Protein AF-A0A0G4JR31-F1 (afdb_monomer)

Structure (mmCIF, N/CA/C/O backbone):
data_AF-A0A0G4JR31-F1
#
_entry.id   AF-A0A0G4JR31-F1
#
loop_
_atom_site.group_PDB
_atom_site.id
_atom_site.type_symbol
_atom_site.label_atom_id
_atom_site.label_alt_id
_atom_site.label_comp_id
_atom_site.label_asym_id
_atom_site.label_entity_id
_atom_site.label_seq_id
_atom_site.pdbx_PDB_ins_code
_atom_site.Cartn_x
_atom_site.Cartn_y
_atom_site.Cartn_z
_atom_site.occupancy
_atom_site.B_iso_or_equiv
_atom_site.auth_seq_id
_atom_site.auth_comp_id
_atom_site.auth_asym_id
_atom_site.auth_atom_id
_atom_site.pdbx_PDB_model_num
ATOM 1 N N . MET A 1 1 ? 7.960 7.409 -15.874 1.00 79.75 1 MET A N 1
ATOM 2 C CA . MET A 1 1 ? 9.020 8.402 -16.143 1.00 79.75 1 MET A CA 1
ATOM 3 C C . MET A 1 1 ? 10.366 7.726 -15.979 1.00 79.75 1 MET A C 1
ATOM 5 O O . MET A 1 1 ? 10.549 6.998 -15.007 1.00 79.75 1 MET A O 1
ATOM 9 N N . GLU A 1 2 ? 11.267 7.903 -16.941 1.00 81.44 2 GLU A N 1
ATOM 10 C CA . GLU A 1 2 ? 12.611 7.325 -16.876 1.00 81.44 2 GLU A CA 1
ATOM 11 C C . GLU A 1 2 ? 13.530 8.227 -16.046 1.00 81.44 2 GLU A C 1
ATOM 13 O O . GLU A 1 2 ? 13.511 9.447 -16.206 1.00 81.44 2 GLU A O 1
ATOM 18 N N . GLY A 1 3 ? 14.310 7.630 -15.148 1.00 82.38 3 GLY A N 1
ATOM 19 C CA . GLY A 1 3 ? 15.329 8.327 -14.365 1.00 82.38 3 GLY A CA 1
ATOM 20 C C . GLY A 1 3 ? 16.711 7.707 -14.564 1.00 82.38 3 GLY A C 1
ATOM 21 O O . GLY A 1 3 ? 16.858 6.655 -15.182 1.00 82.38 3 GLY A O 1
ATOM 22 N N . ALA A 1 4 ? 17.746 8.353 -14.016 1.00 81.12 4 ALA A N 1
ATOM 23 C CA . ALA A 1 4 ? 19.135 7.907 -14.188 1.00 81.12 4 ALA A CA 1
ATOM 24 C C . ALA A 1 4 ? 19.397 6.503 -13.607 1.00 81.12 4 ALA A C 1
ATOM 26 O O . ALA A 1 4 ? 20.177 5.733 -14.161 1.00 81.12 4 ALA A O 1
ATOM 27 N N . VAL A 1 5 ? 18.729 6.172 -12.497 1.00 85.31 5 VAL A N 1
ATOM 28 C CA . VAL A 1 5 ? 18.881 4.890 -11.783 1.00 85.31 5 VAL A CA 1
ATOM 29 C C . VAL A 1 5 ? 17.541 4.173 -11.638 1.00 85.31 5 VAL A C 1
ATOM 31 O O . VAL A 1 5 ? 17.448 2.960 -11.846 1.00 85.31 5 VAL A O 1
ATOM 34 N N . ASN A 1 6 ? 16.490 4.928 -11.315 1.00 92.06 6 ASN A N 1
ATOM 35 C CA . ASN A 1 6 ? 15.160 4.398 -11.068 1.00 92.06 6 ASN A CA 1
ATOM 36 C C . ASN A 1 6 ? 14.152 4.942 -12.073 1.00 92.06 6 ASN A C 1
ATOM 38 O O . ASN A 1 6 ? 14.191 6.120 -12.423 1.00 92.06 6 ASN A O 1
ATOM 42 N N . ASN A 1 7 ? 13.210 4.089 -12.451 1.00 94.56 7 ASN A N 1
ATOM 43 C CA . ASN A 1 7 ? 12.041 4.443 -13.227 1.00 94.56 7 ASN A CA 1
ATOM 44 C C . ASN A 1 7 ? 10.832 4.527 -12.305 1.00 94.56 7 ASN A C 1
ATOM 46 O O . ASN A 1 7 ? 10.596 3.639 -11.484 1.00 94.56 7 ASN A O 1
ATOM 50 N N . GLU A 1 8 ? 10.041 5.574 -12.494 1.00 96.44 8 GLU A N 1
ATOM 51 C CA . GLU A 1 8 ? 8.694 5.641 -11.949 1.00 96.44 8 GLU A CA 1
ATOM 52 C C . GLU A 1 8 ? 7.720 5.003 -12.942 1.00 96.44 8 GLU A C 1
ATOM 54 O O . GLU A 1 8 ? 7.683 5.375 -14.121 1.00 96.44 8 GLU A O 1
ATOM 59 N N . VAL A 1 9 ? 6.927 4.049 -12.469 1.00 96.88 9 VAL A N 1
ATOM 60 C CA . VAL A 1 9 ? 5.905 3.344 -13.243 1.00 96.88 9 VAL A CA 1
ATOM 61 C C . VAL A 1 9 ? 4.559 3.597 -12.582 1.00 96.88 9 VAL A C 1
ATOM 63 O O . VAL A 1 9 ? 4.410 3.402 -11.378 1.00 96.88 9 VAL A O 1
ATOM 66 N N . VAL A 1 10 ? 3.578 4.017 -13.376 1.00 97.69 10 VAL A N 1
ATOM 67 C CA . VAL A 1 10 ? 2.199 4.212 -12.925 1.00 97.69 10 VAL A CA 1
ATOM 68 C C . VAL A 1 10 ? 1.339 3.119 -13.540 1.00 97.69 10 VAL A C 1
ATOM 70 O O . VAL A 1 10 ? 1.325 2.940 -14.758 1.00 97.69 10 VAL A O 1
ATOM 73 N N . LEU A 1 11 ? 0.634 2.387 -12.690 1.00 97.31 11 LEU A N 1
ATOM 74 C CA . LEU A 1 11 ? -0.336 1.375 -13.071 1.00 97.31 11 LEU A CA 1
ATOM 75 C C . LEU A 1 11 ? -1.737 1.945 -12.916 1.00 97.31 11 LEU A C 1
ATOM 77 O O . LEU A 1 11 ? -2.059 2.515 -11.876 1.00 97.31 11 LEU A O 1
ATOM 81 N N . LYS A 1 12 ? -2.583 1.724 -13.918 1.00 96.81 12 LYS A N 1
ATOM 82 C CA . LYS A 1 12 ? -4.029 1.810 -13.743 1.00 96.81 12 LYS A CA 1
ATOM 83 C C . LYS A 1 12 ? -4.521 0.429 -13.329 1.00 96.81 12 LYS A C 1
ATOM 85 O O . LYS A 1 12 ? -4.367 -0.520 -14.094 1.00 96.81 12 LYS A O 1
ATOM 90 N N . LEU A 1 13 ? -5.042 0.319 -12.114 1.00 95.31 13 LEU A N 1
ATOM 91 C CA . LEU A 1 13 ? -5.614 -0.918 -11.592 1.00 95.31 13 LEU A CA 1
ATOM 92 C C . LEU A 1 13 ? -7.016 -1.138 -12.175 1.00 95.31 13 LEU A C 1
ATOM 94 O O . LEU A 1 13 ? -7.664 -0.190 -12.619 1.00 95.31 13 LEU A O 1
ATOM 98 N N . ASP A 1 14 ? -7.507 -2.376 -12.125 1.00 92.44 14 ASP A N 1
ATOM 99 C CA . ASP A 1 14 ? -8.836 -2.732 -12.646 1.00 92.44 14 ASP A CA 1
ATOM 100 C C . ASP A 1 14 ? -9.974 -1.992 -11.923 1.00 92.44 14 ASP A C 1
ATOM 102 O O . ASP A 1 14 ? -11.015 -1.721 -12.517 1.00 92.44 14 ASP A O 1
ATOM 106 N N . SER A 1 15 ? -9.762 -1.603 -10.659 1.00 91.69 15 SER A N 1
ATOM 107 C CA . SER A 1 15 ? -10.682 -0.741 -9.902 1.00 91.69 15 SER A CA 1
ATOM 108 C C . SER A 1 15 ? -10.773 0.685 -10.457 1.00 91.69 15 SER A C 1
ATOM 110 O O . SER A 1 15 ? -11.702 1.412 -10.134 1.00 91.69 15 SER A O 1
ATOM 112 N N . GLY A 1 16 ? -9.807 1.109 -11.275 1.00 92.31 16 GLY A N 1
ATOM 113 C CA . GLY A 1 16 ? -9.626 2.491 -11.712 1.00 92.31 16 GLY A CA 1
ATOM 114 C C . GLY A 1 16 ? -8.644 3.291 -10.852 1.00 92.31 16 GLY A C 1
ATOM 115 O O . GLY A 1 16 ? -8.228 4.366 -11.280 1.00 92.31 16 GLY A O 1
ATOM 116 N N . ASP A 1 17 ? -8.223 2.762 -9.696 1.00 93.81 17 ASP A N 1
ATOM 117 C CA . ASP A 1 17 ? -7.173 3.371 -8.874 1.00 93.81 17 ASP A CA 1
ATOM 118 C C . ASP A 1 17 ? -5.848 3.453 -9.648 1.00 93.81 17 ASP A C 1
ATOM 120 O O . ASP A 1 17 ? -5.490 2.549 -10.409 1.00 93.81 17 ASP A O 1
ATOM 124 N N . LEU A 1 18 ? -5.094 4.528 -9.422 1.00 96.06 18 LEU A N 1
ATOM 125 C CA . LEU A 1 18 ? -3.724 4.647 -9.907 1.00 96.06 18 LEU A CA 1
ATOM 126 C C . LEU A 1 18 ? -2.752 4.215 -8.809 1.00 96.06 18 LEU A C 1
ATOM 128 O O . LEU A 1 18 ? -2.880 4.632 -7.659 1.00 96.06 18 LEU A O 1
ATOM 132 N N . LEU A 1 19 ? -1.765 3.401 -9.176 1.00 97.56 19 LEU A N 1
ATOM 133 C CA . LEU A 1 19 ? -0.700 2.959 -8.284 1.00 97.56 19 LEU A CA 1
ATOM 134 C C . LEU A 1 19 ? 0.664 3.295 -8.887 1.00 97.56 19 LEU A C 1
ATOM 136 O O . LEU A 1 19 ? 1.051 2.770 -9.930 1.00 97.56 19 LEU A O 1
ATOM 140 N N . THR A 1 20 ? 1.410 4.143 -8.196 1.00 98.38 20 THR A N 1
ATOM 141 C CA . THR A 1 20 ? 2.766 4.556 -8.544 1.00 98.38 20 THR A CA 1
ATOM 142 C C . THR A 1 20 ? 3.792 3.691 -7.821 1.00 98.38 20 THR A C 1
ATOM 144 O O . THR A 1 20 ? 3.769 3.539 -6.595 1.00 98.38 20 THR A O 1
ATOM 147 N N . THR A 1 21 ? 4.758 3.173 -8.570 1.00 98.19 21 THR A N 1
ATOM 148 C CA . THR A 1 21 ? 5.918 2.452 -8.044 1.00 98.19 21 THR A CA 1
ATOM 149 C C . THR A 1 21 ? 7.215 2.999 -8.613 1.00 98.19 21 THR A C 1
ATOM 151 O O . THR A 1 21 ? 7.250 3.542 -9.715 1.00 98.19 21 THR A O 1
ATOM 154 N N . VAL A 1 22 ? 8.292 2.853 -7.848 1.00 97.19 22 VAL A N 1
ATOM 155 C CA . VAL A 1 22 ? 9.646 3.166 -8.287 1.00 97.19 22 VAL A CA 1
ATOM 156 C C . VAL A 1 22 ? 10.461 1.882 -8.256 1.00 97.19 22 VAL A C 1
ATOM 158 O O . VAL A 1 22 ? 10.628 1.276 -7.199 1.00 97.19 22 VAL A O 1
ATOM 161 N N . ILE A 1 23 ? 10.983 1.490 -9.415 1.00 96.75 23 ILE A N 1
ATOM 162 C CA . ILE A 1 23 ? 11.844 0.315 -9.591 1.00 96.75 23 ILE A CA 1
ATOM 163 C C . ILE A 1 23 ? 13.121 0.708 -10.331 1.00 96.75 23 ILE A C 1
ATOM 165 O O . ILE A 1 23 ? 13.189 1.771 -10.944 1.00 96.75 23 ILE A O 1
ATOM 169 N N . THR A 1 24 ? 14.142 -0.144 -10.317 1.00 96.94 24 THR A N 1
ATOM 170 C CA . THR A 1 24 ? 15.375 0.142 -11.062 1.00 96.94 24 THR A CA 1
ATOM 171 C C . THR A 1 24 ? 15.118 0.144 -12.570 1.00 96.94 24 THR A C 1
ATOM 173 O O . THR A 1 24 ? 14.250 -0.580 -13.076 1.00 96.94 24 THR A O 1
ATOM 176 N N . LYS A 1 25 ? 15.916 0.913 -13.317 1.00 95.81 25 LYS A N 1
ATOM 177 C CA . LYS A 1 25 ? 15.897 0.882 -14.787 1.00 95.81 25 LYS A CA 1
ATOM 178 C C . LYS A 1 25 ? 16.125 -0.538 -15.320 1.00 95.81 25 LYS A C 1
ATOM 180 O O . LYS A 1 25 ? 15.411 -0.976 -16.216 1.00 95.81 25 LYS A O 1
ATOM 185 N N . ALA A 1 26 ? 17.050 -1.283 -14.710 1.00 95.88 26 ALA A N 1
ATOM 186 C CA . ALA A 1 26 ? 17.320 -2.676 -15.059 1.00 95.88 26 ALA A CA 1
ATOM 187 C C . ALA A 1 26 ? 16.079 -3.574 -14.900 1.00 95.88 26 ALA A C 1
ATOM 189 O O . ALA A 1 26 ? 15.771 -4.349 -15.808 1.00 95.88 26 ALA A O 1
ATOM 190 N N . SER A 1 27 ? 15.324 -3.439 -13.803 1.00 96.69 27 SER A N 1
ATOM 191 C CA . SER A 1 27 ? 14.070 -4.177 -13.602 1.00 96.69 27 SER A CA 1
ATOM 192 C C . SER A 1 27 ? 12.997 -3.766 -14.609 1.00 96.69 27 SER A C 1
ATOM 194 O O . SER A 1 27 ? 12.319 -4.631 -15.153 1.00 96.69 27 SER A O 1
ATOM 196 N N . SER A 1 28 ? 12.872 -2.470 -14.911 1.00 95.62 28 SER A N 1
ATOM 1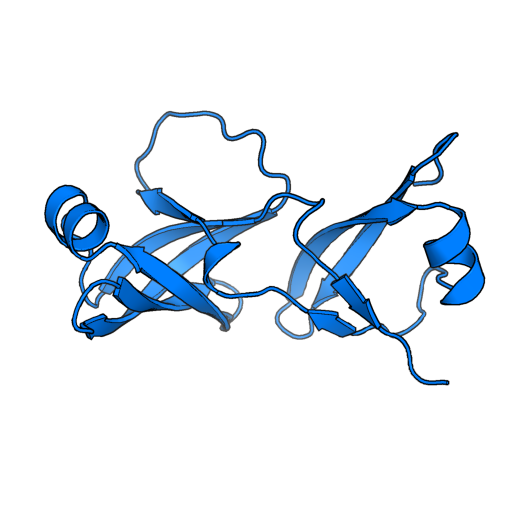97 C CA . SER A 1 28 ? 11.935 -1.966 -15.924 1.00 95.62 28 SER A CA 1
ATOM 198 C C . SER A 1 28 ? 12.206 -2.578 -17.300 1.00 95.62 28 SER A C 1
ATOM 200 O O . SER A 1 28 ? 11.274 -3.061 -17.946 1.00 95.62 28 SER A O 1
ATOM 202 N N . SER A 1 29 ? 13.473 -2.606 -17.722 1.00 94.75 29 SER A N 1
ATOM 203 C CA . SER A 1 29 ? 13.897 -3.225 -18.982 1.00 94.75 29 SER A CA 1
ATOM 204 C C . SER A 1 29 ? 13.708 -4.742 -18.970 1.00 94.75 29 SER A C 1
ATOM 206 O O . SER A 1 29 ? 13.167 -5.290 -19.923 1.00 94.7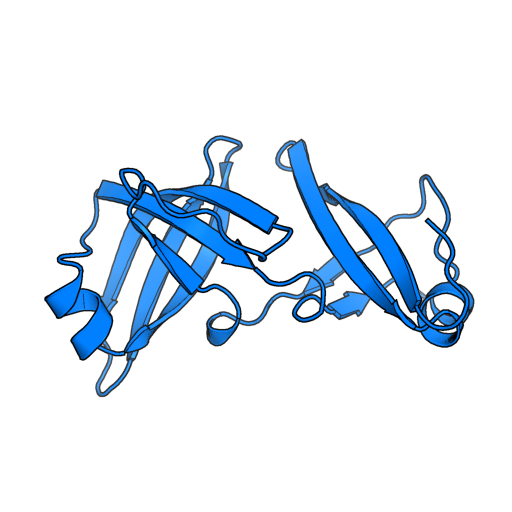5 29 SER A O 1
ATOM 208 N N . SER A 1 30 ? 14.081 -5.419 -17.880 1.00 96.00 30 SER A N 1
ATOM 209 C CA . SER A 1 30 ? 13.966 -6.883 -17.754 1.00 96.00 30 SER A CA 1
ATOM 210 C C . SER A 1 30 ? 12.512 -7.356 -17.762 1.00 96.00 30 SER A C 1
ATOM 212 O O . SER A 1 30 ? 12.188 -8.379 -18.354 1.00 96.00 30 SER A O 1
ATOM 214 N N . LEU A 1 31 ? 11.614 -6.587 -17.141 1.00 96.81 31 LEU A N 1
ATOM 215 C CA . LEU A 1 31 ? 10.172 -6.828 -17.175 1.00 96.81 31 LEU A CA 1
ATOM 216 C C . LEU A 1 31 ? 9.535 -6.354 -18.490 1.00 96.81 31 LEU A C 1
ATOM 218 O O . LEU A 1 31 ? 8.342 -6.586 -18.705 1.00 96.81 31 LEU A O 1
ATOM 222 N N . GLY A 1 32 ? 10.302 -5.691 -19.363 1.00 95.50 32 GLY A N 1
ATOM 223 C CA . GLY A 1 32 ? 9.874 -5.113 -20.634 1.00 95.50 32 GLY A CA 1
ATOM 224 C C . GLY A 1 32 ? 8.713 -4.138 -20.482 1.00 95.50 32 GLY A C 1
ATOM 225 O O . GLY A 1 32 ? 7.783 -4.203 -21.280 1.00 95.50 32 GLY A O 1
ATOM 226 N N . LEU A 1 33 ? 8.695 -3.338 -19.413 1.00 95.88 33 LEU A N 1
ATOM 227 C CA . LEU A 1 33 ? 7.597 -2.417 -19.121 1.00 95.88 33 LEU A CA 1
ATOM 228 C C . LEU A 1 33 ? 7.550 -1.284 -20.146 1.00 95.88 33 LEU A C 1
ATOM 230 O O . LEU A 1 33 ? 8.551 -0.622 -20.406 1.00 95.88 33 LEU A O 1
ATOM 234 N N . ALA A 1 34 ? 6.357 -1.042 -20.676 1.00 94.56 34 ALA A N 1
ATOM 235 C CA . ALA A 1 34 ? 6.041 0.050 -21.585 1.00 94.56 34 ALA A CA 1
ATOM 236 C C . ALA A 1 34 ? 4.568 0.449 -21.382 1.00 94.56 34 ALA A C 1
ATOM 238 O O . ALA A 1 34 ? 3.790 -0.370 -20.875 1.00 94.56 34 ALA A O 1
ATOM 239 N N . PRO A 1 35 ? 4.154 1.673 -21.760 1.00 94.94 35 PRO A N 1
ATOM 240 C CA . PRO A 1 35 ? 2.745 2.054 -21.744 1.00 94.94 35 PRO A CA 1
ATOM 241 C C . PRO A 1 35 ? 1.867 1.014 -22.455 1.00 94.94 35 PRO A C 1
ATOM 243 O O . PRO A 1 35 ? 2.207 0.537 -23.535 1.00 94.94 35 PRO A O 1
ATOM 246 N N . GLY A 1 36 ? 0.754 0.637 -21.825 1.00 94.62 36 GLY A N 1
ATOM 247 C CA . GLY A 1 36 ? -0.169 -0.383 -22.336 1.00 94.62 36 GLY A CA 1
ATOM 248 C C . GLY A 1 36 ? 0.200 -1.832 -21.997 1.00 94.62 36 GLY A C 1
ATOM 249 O O . GLY A 1 36 ? -0.649 -2.710 -22.136 1.00 94.62 36 GLY A O 1
ATOM 250 N N . LYS A 1 37 ? 1.412 -2.114 -21.499 1.00 95.50 37 LYS A N 1
ATOM 251 C CA . LYS A 1 37 ? 1.765 -3.467 -21.051 1.00 95.50 37 LYS A CA 1
ATOM 252 C C . LYS A 1 37 ? 1.068 -3.814 -19.737 1.00 95.50 37 LYS A C 1
ATOM 254 O O . LYS A 1 37 ? 1.149 -3.069 -18.763 1.00 95.50 37 LYS A O 1
ATOM 259 N N . THR A 1 38 ? 0.459 -4.994 -19.683 1.00 96.62 38 THR A N 1
ATOM 260 C CA . THR A 1 38 ? -0.107 -5.541 -18.448 1.00 96.62 38 THR A CA 1
ATOM 261 C C . THR A 1 38 ? 0.995 -5.969 -17.479 1.00 96.62 38 THR A C 1
ATOM 263 O O . THR A 1 38 ? 1.911 -6.713 -17.841 1.00 96.62 38 THR A O 1
ATOM 266 N N . ALA A 1 39 ? 0.866 -5.547 -16.225 1.00 97.38 39 ALA A N 1
ATOM 267 C CA . ALA A 1 39 ? 1.713 -5.957 -15.116 1.00 97.38 39 ALA A CA 1
ATOM 268 C C . ALA A 1 39 ? 0.856 -6.199 -13.868 1.00 97.38 39 ALA A C 1
ATOM 270 O O . ALA A 1 39 ? -0.274 -5.726 -13.770 1.00 97.38 39 ALA A O 1
ATOM 271 N N . ILE A 1 40 ? 1.408 -6.937 -12.915 1.00 97.12 40 ILE A N 1
ATOM 272 C CA . ILE A 1 40 ? 0.808 -7.224 -11.616 1.00 97.12 40 ILE A CA 1
ATOM 273 C C . ILE A 1 40 ? 1.602 -6.454 -10.565 1.00 97.12 40 ILE A C 1
ATOM 275 O O . ILE A 1 40 ? 2.829 -6.569 -10.516 1.00 97.12 40 ILE A O 1
ATOM 279 N N . ALA A 1 41 ? 0.904 -5.695 -9.720 1.00 97.38 41 ALA A N 1
ATOM 280 C CA . ALA A 1 41 ? 1.479 -5.088 -8.527 1.00 97.38 41 ALA A CA 1
ATOM 281 C C . ALA A 1 41 ? 1.271 -5.990 -7.313 1.00 97.38 41 ALA A C 1
ATOM 283 O O . ALA A 1 41 ? 0.161 -6.435 -7.027 1.00 97.38 41 ALA A O 1
ATOM 284 N N . LEU A 1 42 ? 2.347 -6.218 -6.573 1.00 97.81 42 LEU A N 1
ATOM 285 C CA . LEU A 1 42 ? 2.351 -6.960 -5.325 1.00 97.81 42 LEU A CA 1
ATOM 286 C C . LEU A 1 42 ? 2.704 -5.994 -4.195 1.00 97.81 42 LEU A C 1
ATOM 288 O O . LEU A 1 42 ? 3.784 -5.397 -4.186 1.00 97.81 42 LEU A O 1
ATOM 292 N N . VAL A 1 43 ? 1.797 -5.860 -3.230 1.00 98.06 43 VAL A N 1
ATOM 293 C CA . VAL A 1 43 ? 1.991 -5.046 -2.026 1.00 98.06 43 VAL A CA 1
ATOM 294 C C . VAL A 1 43 ? 1.767 -5.931 -0.812 1.00 98.06 43 VAL A C 1
ATOM 296 O O .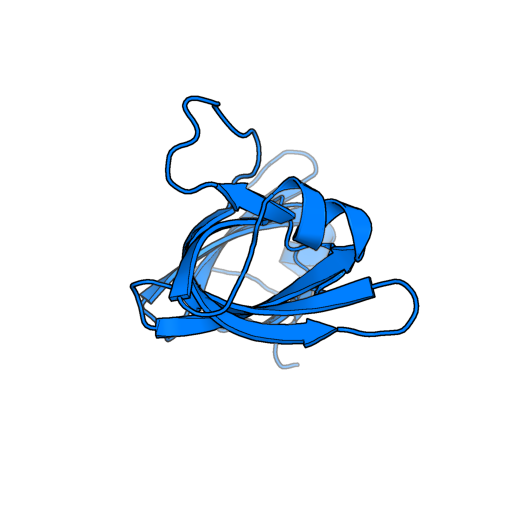 VAL A 1 43 ? 0.705 -6.529 -0.645 1.00 98.06 43 VAL A O 1
ATOM 299 N N . LYS A 1 44 ? 2.784 -6.046 0.043 1.00 97.94 44 LYS A N 1
ATOM 300 C CA . LYS A 1 44 ? 2.664 -6.799 1.292 1.00 97.94 44 LYS A CA 1
ATOM 301 C C . LYS A 1 44 ? 1.867 -5.980 2.316 1.00 97.94 44 LYS A C 1
ATOM 303 O O . LYS A 1 44 ? 2.076 -4.782 2.435 1.00 97.94 44 LYS A O 1
ATOM 308 N N . ALA A 1 45 ? 1.025 -6.635 3.116 1.00 98.38 45 ALA A N 1
ATOM 309 C CA . ALA A 1 45 ? 0.205 -5.981 4.143 1.00 98.38 45 ALA A CA 1
ATOM 310 C C . ALA A 1 45 ? 0.941 -4.992 5.085 1.00 98.38 45 ALA A C 1
ATOM 312 O O . ALA A 1 45 ? 0.464 -3.872 5.223 1.00 98.38 45 ALA A O 1
ATOM 313 N N . PRO A 1 46 ? 2.107 -5.308 5.689 1.00 97.69 46 PRO A N 1
ATOM 314 C CA . PRO A 1 46 ? 2.869 -4.350 6.506 1.00 97.69 46 PRO A CA 1
ATOM 315 C C . PRO A 1 46 ? 3.471 -3.163 5.729 1.00 97.69 46 PRO A C 1
ATOM 317 O O . PRO A 1 46 ? 4.058 -2.276 6.335 1.00 97.69 46 PRO A O 1
ATOM 320 N N . TRP A 1 47 ? 3.379 -3.132 4.396 1.00 98.38 47 TRP A N 1
ATOM 321 C CA . TRP A 1 47 ? 3.750 -1.959 3.593 1.00 98.38 47 TRP A CA 1
ATOM 322 C C . TRP A 1 47 ? 2.588 -0.996 3.354 1.00 98.38 47 TRP A C 1
ATOM 324 O O . TRP A 1 47 ? 2.802 0.088 2.812 1.00 98.38 47 TRP A O 1
ATOM 334 N N . VAL A 1 48 ? 1.378 -1.392 3.747 1.00 98.38 48 VAL A N 1
ATOM 335 C CA . VAL A 1 48 ? 0.199 -0.536 3.746 1.00 98.38 48 VAL A CA 1
ATOM 336 C C . VAL A 1 48 ? 0.109 0.104 5.125 1.00 98.38 48 VAL A C 1
ATOM 338 O O . VAL A 1 48 ? -0.269 -0.553 6.092 1.00 98.38 48 VAL A O 1
ATOM 341 N N . ILE A 1 49 ? 0.471 1.376 5.219 1.00 97.88 49 ILE A N 1
ATOM 342 C CA . ILE A 1 49 ? 0.345 2.170 6.443 1.00 97.88 49 ILE A CA 1
ATOM 343 C C . ILE A 1 49 ? -1.057 2.783 6.462 1.00 97.88 49 ILE A C 1
ATOM 345 O O . ILE A 1 49 ? -1.595 3.125 5.410 1.00 97.88 49 ILE A O 1
ATOM 349 N N . ILE A 1 50 ? -1.662 2.910 7.639 1.00 97.94 50 ILE A N 1
ATOM 350 C CA . ILE A 1 50 ? -2.965 3.556 7.800 1.00 97.94 50 ILE A CA 1
ATOM 351 C C . ILE A 1 50 ? -2.747 4.956 8.361 1.00 97.94 50 ILE A C 1
ATOM 353 O O . ILE A 1 50 ? -2.047 5.120 9.356 1.00 97.94 50 ILE A O 1
ATOM 357 N N . ALA A 1 51 ? -3.360 5.949 7.729 1.00 97.31 51 ALA A N 1
ATOM 358 C CA . ALA A 1 51 ? -3.557 7.277 8.291 1.00 97.31 51 ALA A CA 1
ATOM 359 C C . ALA A 1 51 ? -5.055 7.536 8.486 1.00 97.31 51 ALA A C 1
ATOM 361 O O . ALA A 1 51 ? -5.887 6.983 7.759 1.00 97.31 51 ALA A O 1
ATOM 362 N N . SER A 1 52 ? -5.392 8.379 9.461 1.00 93.19 52 SER A N 1
ATOM 363 C CA . SER A 1 52 ? -6.767 8.844 9.636 1.00 93.19 52 SER A CA 1
ATOM 364 C C . SER A 1 52 ? -7.191 9.714 8.451 1.00 93.19 52 SER A C 1
ATOM 366 O O . SER A 1 52 ? -6.375 10.463 7.908 1.00 93.19 52 SER A O 1
ATOM 368 N N . ALA A 1 53 ? -8.453 9.608 8.033 1.00 91.94 53 ALA A N 1
ATOM 369 C CA . ALA A 1 53 ? -8.972 10.368 6.895 1.00 91.94 53 ALA A CA 1
ATOM 370 C C . ALA A 1 53 ? -9.080 11.881 7.153 1.00 91.94 53 ALA A C 1
ATOM 372 O O . ALA A 1 53 ? -9.100 12.654 6.200 1.00 91.94 53 ALA A O 1
ATOM 373 N N . ASP A 1 54 ? -9.124 12.296 8.418 1.00 90.75 54 ASP A N 1
ATOM 374 C CA . ASP A 1 54 ? -9.188 13.691 8.868 1.00 90.75 54 ASP A CA 1
ATOM 375 C C . ASP A 1 54 ? -7.811 14.297 9.196 1.00 90.75 54 ASP A C 1
ATOM 377 O O . ASP A 1 54 ? -7.733 15.412 9.708 1.00 90.75 54 ASP A O 1
ATOM 381 N N . SER A 1 55 ? -6.717 13.586 8.898 1.00 89.75 55 SER A N 1
ATOM 382 C CA . SER A 1 55 ? -5.364 14.091 9.134 1.00 89.75 55 SER A CA 1
ATOM 383 C C . SER A 1 55 ? -5.070 15.334 8.286 1.00 89.75 55 SER A C 1
ATOM 385 O O . SER A 1 55 ? -5.294 15.341 7.077 1.00 89.75 55 SER A O 1
ATOM 387 N N . ASP A 1 56 ? -4.490 16.362 8.910 1.00 92.75 56 ASP A N 1
ATOM 388 C CA . ASP A 1 56 ? -4.018 17.590 8.253 1.00 92.75 56 ASP A CA 1
ATOM 389 C C . ASP A 1 56 ? -2.563 17.491 7.746 1.00 92.75 56 ASP A C 1
ATOM 391 O O . ASP A 1 56 ? -1.978 18.473 7.281 1.00 92.75 56 ASP A O 1
ATOM 395 N N . LEU A 1 57 ? -1.962 16.300 7.831 1.00 95.44 57 LEU A N 1
ATOM 396 C CA . LEU A 1 57 ? -0.563 16.070 7.498 1.00 95.44 57 LEU A CA 1
ATOM 397 C C . LEU A 1 57 ? -0.361 15.807 6.005 1.00 95.44 57 LEU A C 1
ATOM 399 O O . LEU A 1 57 ? -1.137 15.125 5.339 1.00 95.44 57 LEU A O 1
ATOM 403 N N . ASN A 1 58 ? 0.784 16.258 5.496 1.00 94.62 58 ASN A N 1
ATOM 404 C CA . ASN A 1 58 ? 1.247 15.913 4.156 1.00 94.62 58 ASN A CA 1
ATOM 405 C C . ASN A 1 58 ? 2.135 14.665 4.194 1.00 94.62 58 ASN A C 1
ATOM 407 O O . ASN A 1 58 ? 3.253 14.693 4.715 1.00 94.62 58 ASN A O 1
ATOM 411 N N . PHE A 1 59 ? 1.677 13.573 3.581 1.00 96.75 59 PHE A N 1
ATOM 412 C CA . PHE A 1 59 ? 2.451 12.335 3.500 1.00 96.75 59 PHE A CA 1
ATOM 413 C C . PHE A 1 59 ? 3.344 12.293 2.254 1.00 96.75 59 PHE A C 1
ATOM 415 O O . PHE A 1 59 ? 2.913 12.564 1.136 1.00 96.75 59 PHE A O 1
ATOM 422 N N . SER A 1 60 ? 4.594 11.854 2.424 1.00 96.75 60 SER A N 1
ATOM 423 C CA . SER A 1 60 ? 5.526 11.623 1.305 1.00 96.75 60 SER A CA 1
ATOM 424 C C . SER A 1 60 ? 5.233 10.341 0.511 1.00 96.75 60 SER A C 1
ATOM 426 O O . SER A 1 60 ? 5.832 10.101 -0.544 1.00 96.75 60 SER A O 1
ATOM 428 N N . ALA A 1 61 ? 4.325 9.495 1.007 1.00 97.81 61 ALA A N 1
ATOM 429 C CA . ALA A 1 61 ? 3.869 8.312 0.295 1.00 97.81 61 ALA A CA 1
ATOM 430 C C . ALA A 1 61 ? 3.171 8.726 -1.009 1.00 97.81 61 ALA A C 1
ATOM 432 O O . ALA A 1 61 ? 2.251 9.541 -1.010 1.00 97.81 61 ALA A O 1
ATOM 433 N N . ARG A 1 62 ? 3.626 8.155 -2.131 1.00 97.62 62 ARG A N 1
ATOM 434 C CA . ARG A 1 62 ? 3.082 8.463 -3.464 1.00 97.62 62 ARG A CA 1
ATOM 435 C C . ARG A 1 62 ? 1.691 7.886 -3.682 1.00 97.62 62 ARG A C 1
ATOM 437 O O . ARG A 1 62 ? 0.927 8.449 -4.452 1.00 97.62 62 ARG A O 1
ATOM 444 N N . ASN A 1 63 ? 1.385 6.775 -3.020 1.00 98.00 63 ASN A N 1
ATOM 445 C CA . ASN A 1 63 ? 0.077 6.149 -3.091 1.00 98.00 63 ASN A CA 1
ATOM 446 C C . ASN A 1 63 ? -0.672 6.486 -1.811 1.00 98.00 63 ASN A C 1
ATOM 448 O O . ASN A 1 63 ? -0.234 6.092 -0.728 1.00 98.00 63 ASN A O 1
ATOM 452 N N . GLN A 1 64 ? -1.771 7.216 -1.956 1.00 97.44 64 GLN A N 1
ATOM 453 C CA . GLN A 1 64 ? -2.665 7.594 -0.869 1.00 97.44 64 GLN A CA 1
ATOM 454 C C . GLN A 1 64 ? -4.076 7.218 -1.306 1.00 97.44 64 GLN A C 1
ATOM 456 O O . GLN A 1 64 ? -4.690 7.895 -2.126 1.00 97.44 64 GLN A O 1
ATOM 461 N N . LEU A 1 65 ? -4.542 6.064 -0.839 1.00 96.75 65 LEU A N 1
ATOM 462 C CA . LEU A 1 65 ? -5.791 5.463 -1.286 1.00 96.75 65 LEU A CA 1
ATOM 463 C C . LEU A 1 65 ? -6.839 5.643 -0.189 1.00 96.75 65 LEU A C 1
ATOM 465 O O . LEU A 1 65 ? -6.839 4.909 0.801 1.00 96.75 65 LEU A O 1
ATOM 469 N N . ALA A 1 66 ? -7.715 6.633 -0.357 1.00 96.62 66 ALA A N 1
ATOM 470 C CA . ALA A 1 66 ? -8.833 6.855 0.552 1.00 96.62 66 ALA A CA 1
ATOM 471 C C . ALA A 1 66 ? -9.802 5.664 0.515 1.00 96.62 66 ALA A C 1
ATOM 473 O O . ALA A 1 66 ? -10.113 5.114 -0.551 1.00 96.62 66 ALA A O 1
ATOM 474 N N . GLY A 1 67 ? -10.283 5.257 1.685 1.00 96.81 67 GLY A N 1
ATOM 475 C CA . GLY A 1 67 ? -11.158 4.106 1.804 1.00 96.81 67 GLY A CA 1
ATOM 476 C C . GLY A 1 67 ? -11.822 3.970 3.163 1.00 96.81 67 GLY A C 1
ATOM 477 O O . GLY A 1 67 ? -11.721 4.817 4.047 1.00 96.81 67 GLY A O 1
ATOM 478 N N . LYS A 1 68 ? -12.532 2.853 3.307 1.00 98.19 68 LYS A N 1
ATOM 479 C CA . LYS A 1 68 ? -13.260 2.488 4.521 1.00 98.19 68 LYS A CA 1
ATOM 480 C C . LYS A 1 68 ? -12.831 1.112 4.993 1.00 98.19 68 LYS A C 1
ATOM 482 O O . LYS A 1 68 ? -12.755 0.176 4.186 1.00 98.19 68 LYS A O 1
ATOM 487 N N . VAL A 1 69 ? -12.602 0.976 6.293 1.00 98.50 69 VAL A N 1
ATOM 488 C CA . VAL A 1 69 ? -12.348 -0.318 6.925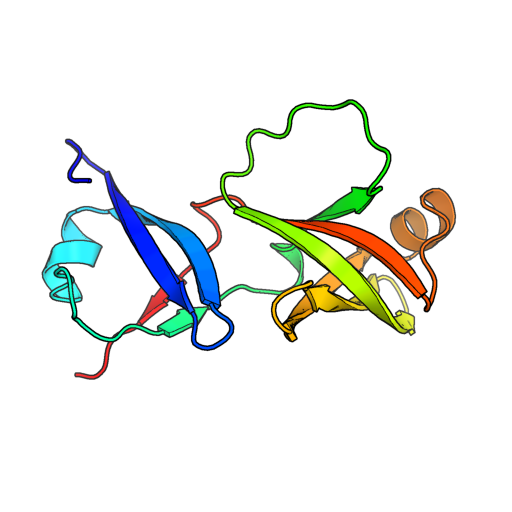 1.00 98.50 69 VAL A CA 1
ATOM 489 C C . VAL A 1 69 ? -13.610 -1.169 6.830 1.00 98.50 69 VAL A C 1
ATOM 491 O O . VAL A 1 69 ? -14.712 -0.732 7.162 1.00 98.50 69 VAL A O 1
ATOM 494 N N . LYS A 1 70 ? -13.460 -2.385 6.312 1.00 98.50 70 LYS A N 1
ATOM 495 C CA . LYS A 1 70 ? -14.548 -3.354 6.142 1.00 98.50 70 LYS A CA 1
ATOM 496 C C . LYS A 1 70 ? -14.542 -4.448 7.186 1.00 98.50 70 LYS A C 1
ATOM 498 O O . LYS A 1 70 ? -15.599 -5.009 7.442 1.00 98.50 70 LYS A O 1
ATOM 503 N N . LYS A 1 71 ? -13.360 -4.788 7.690 1.00 98.50 71 LYS A N 1
ATOM 504 C CA . LYS A 1 71 ? -13.182 -5.820 8.699 1.00 98.50 71 LYS A CA 1
ATOM 505 C C . LYS A 1 71 ? -11.839 -5.641 9.389 1.00 98.50 71 LYS A C 1
ATOM 507 O O . LYS A 1 71 ? -10.820 -5.516 8.705 1.00 98.50 71 LYS A O 1
ATOM 512 N N . VAL A 1 72 ? -11.826 -5.745 10.706 1.00 98.56 72 VAL A N 1
ATOM 513 C CA . VAL A 1 72 ? -10.618 -5.922 11.511 1.00 98.56 72 VAL A CA 1
ATOM 514 C C . VAL A 1 72 ? -10.550 -7.360 12.024 1.00 98.56 72 VAL A C 1
ATOM 516 O O . VAL A 1 72 ? -11.528 -7.915 12.522 1.00 98.56 72 VAL A O 1
ATOM 519 N N . VAL A 1 73 ? -9.383 -7.989 11.897 1.00 98.38 73 VAL A N 1
ATOM 520 C CA . VAL A 1 73 ? -9.085 -9.306 12.473 1.00 98.38 73 VAL A CA 1
ATOM 521 C C . VAL A 1 73 ? -7.914 -9.149 13.433 1.00 98.38 73 VAL A C 1
ATOM 523 O O . VAL A 1 73 ? -6.766 -9.032 13.003 1.00 98.38 73 VAL A O 1
ATOM 526 N N . LYS A 1 74 ? -8.209 -9.135 14.736 1.00 98.00 74 LYS A N 1
ATOM 527 C CA . LYS A 1 74 ? -7.201 -8.991 15.794 1.00 98.00 74 LYS A CA 1
ATOM 528 C C . LYS A 1 74 ? -6.443 -10.307 15.978 1.00 98.00 74 LYS A C 1
ATOM 530 O O . LYS A 1 74 ? -7.052 -11.358 16.168 1.00 98.00 74 LYS A O 1
ATOM 535 N N . GLY A 1 75 ? -5.118 -10.253 15.875 1.00 97.06 75 GLY A N 1
ATOM 536 C CA . GLY A 1 75 ? -4.217 -11.364 16.182 1.00 97.06 75 GLY A CA 1
ATOM 537 C C . GLY A 1 75 ? -3.561 -11.195 17.553 1.00 97.06 75 GLY A C 1
ATOM 538 O O . GLY A 1 75 ? -3.928 -10.315 18.328 1.00 97.06 75 GLY A O 1
ATOM 539 N N . ALA A 1 76 ? -2.554 -12.022 17.848 1.00 97.19 76 ALA A N 1
ATOM 540 C CA . ALA A 1 76 ? -1.844 -11.971 19.131 1.00 97.19 76 ALA A CA 1
ATOM 541 C C . ALA A 1 76 ? -1.043 -10.667 19.321 1.00 97.19 76 ALA A C 1
ATOM 543 O O . ALA A 1 76 ? -1.063 -10.084 20.398 1.00 97.19 76 ALA A O 1
ATOM 544 N N . VAL A 1 77 ? -0.365 -10.206 18.263 1.00 96.88 77 VAL A N 1
ATOM 545 C CA . VAL A 1 77 ? 0.490 -9.000 18.281 1.00 96.88 77 VAL A CA 1
ATOM 546 C C . VAL A 1 77 ? 0.035 -7.973 17.245 1.00 96.88 77 VAL A C 1
ATOM 548 O O . VAL A 1 77 ? 0.009 -6.773 17.514 1.00 96.88 77 VAL A O 1
ATOM 551 N N . ASN A 1 78 ? -0.351 -8.447 16.059 1.00 97.94 78 ASN A N 1
ATOM 552 C CA . ASN A 1 78 ? -0.790 -7.617 14.946 1.00 97.94 78 ASN A CA 1
ATOM 553 C C . ASN A 1 78 ? -2.260 -7.852 14.616 1.00 97.94 78 ASN A C 1
ATOM 555 O O . ASN A 1 78 ? -2.760 -8.974 14.714 1.00 97.94 78 ASN A O 1
ATOM 559 N N . SER A 1 79 ? -2.908 -6.795 14.141 1.00 98.44 79 SER A N 1
ATOM 560 C CA . SER A 1 79 ? -4.247 -6.825 13.572 1.00 98.44 79 SER A CA 1
ATOM 561 C C . SER A 1 79 ? -4.184 -6.689 12.057 1.00 98.44 79 SER A C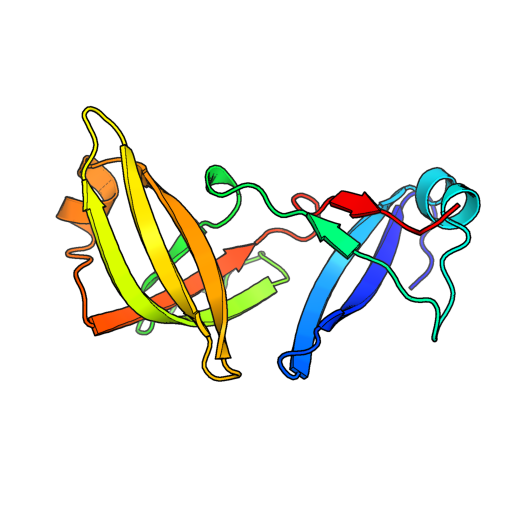 1
ATOM 563 O O . SER A 1 79 ? -3.437 -5.868 11.520 1.00 98.44 79 SER A O 1
ATOM 565 N N . MET A 1 80 ? -4.999 -7.485 11.369 1.00 98.44 80 MET A N 1
ATOM 566 C CA . MET A 1 80 ? -5.225 -7.352 9.935 1.00 98.44 80 MET A CA 1
ATOM 567 C C . MET A 1 80 ? -6.427 -6.443 9.708 1.00 98.44 80 MET A C 1
ATOM 569 O O . MET A 1 80 ? -7.528 -6.733 10.174 1.00 98.44 80 MET A O 1
ATOM 573 N N . VAL A 1 81 ? -6.219 -5.353 8.980 1.00 98.56 81 VAL A N 1
ATOM 574 C CA . VAL A 1 81 ? -7.253 -4.365 8.668 1.00 98.56 81 VAL A CA 1
ATOM 575 C C . VAL A 1 81 ? -7.563 -4.453 7.182 1.00 98.56 81 VAL A C 1
ATOM 577 O O . VAL A 1 81 ? -6.728 -4.129 6.336 1.00 98.56 81 VAL A O 1
ATOM 580 N N . HIS A 1 82 ? -8.764 -4.914 6.855 1.00 98.56 82 HIS A N 1
ATOM 581 C CA . HIS A 1 82 ? -9.251 -5.003 5.485 1.00 98.56 82 HIS A CA 1
ATOM 582 C C . HIS A 1 82 ? -9.906 -3.683 5.088 1.00 98.56 82 HIS A C 1
ATOM 584 O O . HIS A 1 82 ? -10.876 -3.248 5.710 1.00 98.56 82 HIS A O 1
ATOM 590 N N . ILE A 1 83 ? -9.397 -3.060 4.032 1.00 98.50 83 ILE A N 1
ATOM 591 C CA . ILE A 1 83 ? -9.799 -1.735 3.560 1.00 98.50 83 ILE A CA 1
ATOM 592 C C . ILE A 1 83 ? -10.380 -1.885 2.158 1.00 98.50 83 ILE A C 1
ATOM 594 O O . ILE A 1 83 ? -9.824 -2.598 1.320 1.00 98.50 83 ILE A O 1
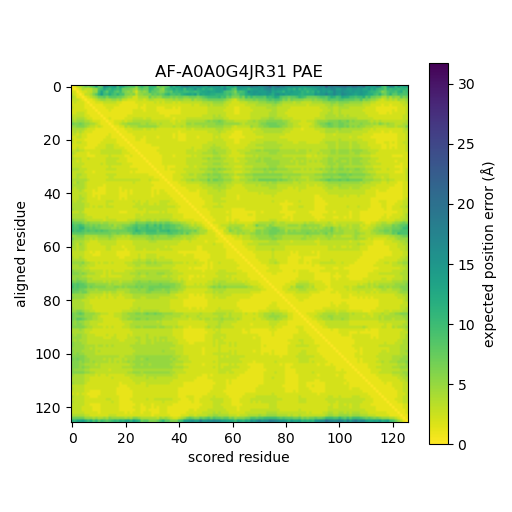ATOM 598 N N . LYS A 1 84 ? -11.490 -1.195 1.892 1.00 98.12 84 LYS A N 1
ATOM 599 C CA . LYS A 1 84 ? -12.019 -1.012 0.537 1.00 98.12 84 LYS A CA 1
ATOM 600 C C . LYS A 1 84 ? -11.868 0.453 0.142 1.00 98.12 84 LYS A C 1
ATOM 602 O O . LYS A 1 84 ? -12.411 1.314 0.836 1.00 98.12 84 LYS A O 1
ATOM 607 N N . THR A 1 85 ? -11.139 0.725 -0.938 1.00 96.38 85 THR A N 1
ATOM 608 C CA . THR A 1 85 ? -10.983 2.080 -1.487 1.00 96.38 85 THR A CA 1
ATOM 609 C C . THR A 1 85 ? -12.303 2.587 -2.061 1.00 96.38 85 THR A C 1
ATOM 611 O O . THR A 1 85 ? -13.216 1.799 -2.339 1.00 96.38 85 THR A O 1
ATOM 614 N N . SER A 1 86 ? -12.405 3.897 -2.284 1.00 92.06 86 SER A N 1
ATOM 615 C CA . SER A 1 86 ? -13.578 4.516 -2.920 1.00 92.06 86 SER A CA 1
ATOM 616 C C . SER A 1 86 ? -13.877 3.949 -4.314 1.00 92.06 86 SER A C 1
ATOM 618 O O . SER A 1 86 ? -15.041 3.785 -4.669 1.00 92.06 86 SER A O 1
ATOM 620 N N . ASN A 1 87 ? -12.840 3.564 -5.064 1.00 93.94 87 ASN A N 1
ATOM 621 C CA . ASN A 1 87 ? -12.960 2.929 -6.382 1.00 93.94 87 ASN A CA 1
ATOM 622 C C . ASN A 1 87 ? -13.182 1.404 -6.307 1.00 93.94 87 ASN A C 1
ATOM 624 O O . ASN A 1 87 ? -13.323 0.726 -7.320 1.00 93.94 87 ASN A O 1
ATOM 628 N N . GLY A 1 88 ? -13.241 0.840 -5.100 1.00 94.56 88 GLY A N 1
ATOM 629 C CA . GLY A 1 88 ? -13.620 -0.547 -4.864 1.00 94.56 88 GLY A CA 1
ATOM 630 C C . GLY A 1 88 ? -12.469 -1.545 -4.759 1.00 94.56 88 GLY A C 1
ATOM 631 O O . GLY A 1 88 ? -12.753 -2.717 -4.504 1.00 94.56 88 GLY A O 1
ATOM 632 N N . LEU A 1 89 ? -11.206 -1.113 -4.871 1.00 95.88 89 LEU A N 1
ATOM 633 C CA . LEU A 1 89 ? -10.047 -1.963 -4.591 1.00 95.88 89 LEU A CA 1
ATOM 634 C C . LEU A 1 89 ? -10.085 -2.432 -3.138 1.00 95.88 89 LEU A C 1
ATOM 636 O O . LEU A 1 89 ? -10.265 -1.639 -2.216 1.00 95.88 89 LEU A O 1
ATOM 640 N N . THR A 1 90 ? -9.861 -3.722 -2.926 1.00 96.44 90 THR A N 1
ATOM 641 C CA . THR A 1 90 ? -9.665 -4.277 -1.589 1.00 96.44 90 THR A CA 1
ATOM 642 C C . THR A 1 90 ? -8.184 -4.470 -1.320 1.00 96.44 90 THR A C 1
ATOM 644 O O . THR A 1 90 ? -7.502 -5.161 -2.077 1.00 96.44 90 THR A O 1
ATOM 647 N N . LEU A 1 91 ? -7.697 -3.915 -0.218 1.00 96.25 91 LEU A N 1
ATOM 648 C CA . LEU A 1 91 ? -6.337 -4.112 0.264 1.00 96.25 91 LEU A CA 1
ATOM 649 C C . LEU A 1 91 ? -6.347 -4.416 1.758 1.00 96.25 91 LEU A C 1
ATOM 651 O O . LEU A 1 91 ? -7.341 -4.208 2.450 1.00 96.25 91 LEU A O 1
ATOM 655 N N . THR A 1 92 ? -5.248 -4.971 2.251 1.00 98.38 92 THR A N 1
ATOM 656 C CA . THR A 1 92 ? -5.122 -5.348 3.659 1.00 98.38 92 THR A CA 1
ATOM 657 C C . THR A 1 92 ? -3.870 -4.720 4.233 1.00 98.38 92 THR A C 1
ATOM 659 O O . THR A 1 92 ? -2.805 -4.824 3.629 1.00 98.38 92 THR A O 1
ATOM 662 N N . SER A 1 93 ? -4.006 -4.095 5.394 1.00 98.62 93 SER A N 1
ATOM 663 C CA . SER A 1 93 ? -2.894 -3.620 6.208 1.00 98.62 93 SER A CA 1
ATOM 664 C C . SER A 1 93 ? -2.670 -4.562 7.388 1.00 98.62 93 SER A C 1
ATOM 666 O O . SER A 1 93 ? -3.606 -5.202 7.865 1.00 98.62 93 SER A O 1
ATOM 668 N N . SER A 1 94 ? -1.421 -4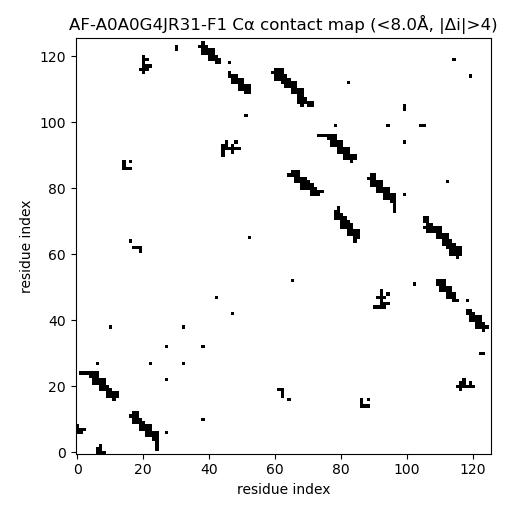.665 7.833 1.00 98.25 94 SER A N 1
ATOM 669 C CA . SER A 1 94 ? -1.044 -5.358 9.063 1.00 98.25 94 SER A CA 1
ATOM 670 C C . SER A 1 94 ? -0.395 -4.342 9.992 1.00 98.25 94 SER A C 1
ATOM 672 O O . SER A 1 94 ? 0.751 -3.961 9.755 1.00 98.25 94 SER A O 1
ATOM 674 N N . ILE A 1 95 ? -1.102 -3.938 11.043 1.00 98.25 95 ILE A N 1
ATOM 675 C CA . ILE A 1 95 ? -0.620 -2.986 12.057 1.00 98.25 95 ILE A CA 1
ATOM 676 C C . ILE A 1 95 ? -0.502 -3.671 13.417 1.00 98.25 95 ILE A C 1
ATOM 678 O O . ILE A 1 95 ? -0.973 -4.797 13.583 1.00 98.25 95 ILE A O 1
ATOM 682 N N . THR A 1 96 ? 0.188 -3.066 14.380 1.00 98.38 96 THR A N 1
ATOM 683 C CA . THR A 1 96 ? 0.203 -3.590 15.754 1.00 98.38 96 THR A CA 1
ATOM 684 C C . THR A 1 96 ? -1.180 -3.429 16.382 1.00 98.38 96 THR A C 1
ATOM 686 O O . THR A 1 96 ? -1.962 -2.561 15.990 1.00 98.38 96 THR A O 1
ATOM 689 N N . ASN A 1 97 ? -1.495 -4.281 17.356 1.00 98.31 97 ASN A N 1
ATOM 690 C CA . ASN A 1 97 ? -2.713 -4.127 18.151 1.00 98.31 97 ASN A CA 1
ATOM 691 C C . ASN A 1 97 ? -2.733 -2.776 18.883 1.00 98.31 97 ASN A C 1
ATOM 693 O O . ASN A 1 97 ? -3.783 -2.157 18.963 1.00 98.31 97 ASN A O 1
ATOM 697 N N . GLU A 1 98 ? -1.567 -2.306 19.329 1.00 98.31 98 GLU A N 1
ATOM 698 C CA . GLU A 1 98 ? -1.385 -0.984 19.929 1.00 98.31 98 GLU A CA 1
ATOM 699 C C . GLU A 1 98 ? -1.808 0.137 18.974 1.00 98.31 98 GLU A C 1
ATOM 701 O O . GLU A 1 98 ? -2.687 0.911 19.323 1.00 98.31 98 GLU A O 1
ATOM 706 N N . SER A 1 99 ? -1.311 0.167 17.730 1.00 97.56 99 SER A N 1
ATOM 707 C CA . SER A 1 99 ? -1.714 1.203 16.765 1.00 97.56 99 SER A CA 1
ATOM 708 C C . SER A 1 99 ? -3.197 1.133 16.394 1.00 97.56 99 SER A C 1
ATOM 710 O O . SER A 1 99 ? -3.809 2.167 16.146 1.00 97.56 99 SER A O 1
ATOM 712 N N . LEU A 1 100 ? -3.789 -0.067 16.342 1.00 97.75 100 LEU A N 1
ATOM 713 C CA . LEU A 1 100 ? -5.233 -0.213 16.127 1.00 97.75 100 LEU A CA 1
ATOM 714 C C . LEU A 1 100 ? -6.018 0.468 17.260 1.00 97.75 100 LEU A C 1
ATOM 716 O O . LEU A 1 100 ? -6.958 1.215 16.986 1.00 97.75 100 LEU A O 1
ATOM 720 N N . ASP A 1 101 ? -5.618 0.199 18.504 1.00 97.38 101 ASP A N 1
ATOM 721 C CA . ASP A 1 101 ? -6.286 0.686 19.708 1.00 97.38 101 ASP A CA 1
ATOM 722 C C . ASP A 1 101 ? -6.049 2.207 19.893 1.00 97.38 101 ASP A C 1
ATOM 724 O O . ASP A 1 101 ? -7.005 2.945 20.127 1.00 97.38 101 ASP A O 1
ATOM 728 N N . GLU A 1 102 ? -4.822 2.703 19.691 1.00 96.69 102 GLU A N 1
ATOM 729 C CA . GLU A 1 102 ? -4.457 4.132 19.768 1.00 96.69 102 GLU A CA 1
ATOM 730 C C . GLU A 1 102 ? -5.177 4.994 18.728 1.00 96.69 102 GLU A C 1
ATOM 732 O O . GLU A 1 102 ? -5.610 6.107 19.024 1.00 96.69 102 GLU A O 1
ATOM 737 N N . MET A 1 103 ? -5.319 4.485 17.502 1.00 95.38 103 MET A N 1
ATOM 738 C CA . MET A 1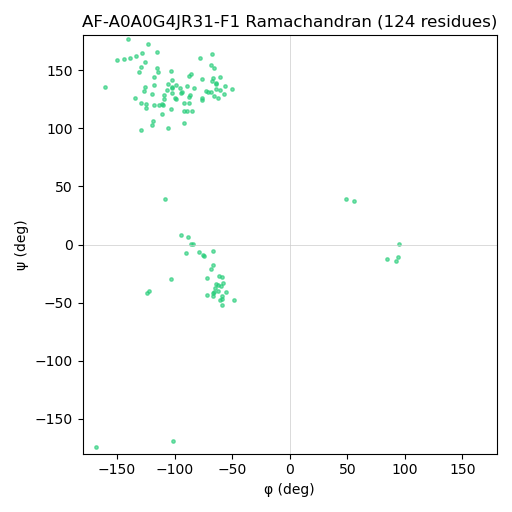 103 ? -6.010 5.189 16.420 1.00 95.38 103 MET A CA 1
ATOM 739 C C . MET A 1 103 ? -7.527 4.954 16.433 1.00 95.38 103 MET A C 1
ATOM 741 O O . MET A 1 103 ? -8.220 5.447 15.544 1.00 95.38 103 MET A O 1
ATOM 745 N N . ALA A 1 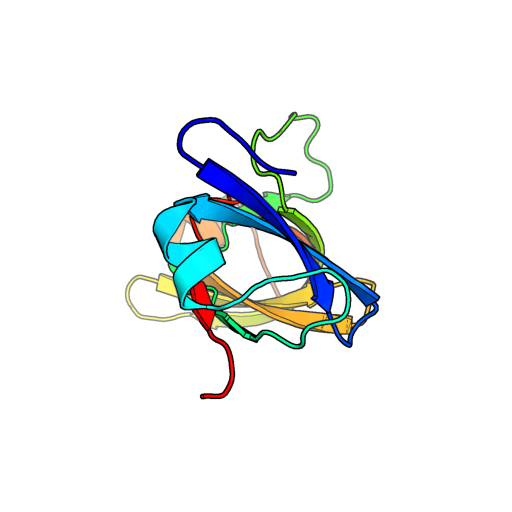104 ? -8.040 4.174 17.393 1.00 96.25 104 ALA A N 1
ATOM 746 C CA . ALA A 1 104 ? -9.442 3.771 17.489 1.00 96.25 104 ALA A CA 1
ATOM 747 C C . ALA A 1 104 ? -10.014 3.227 16.158 1.00 96.25 104 ALA A C 1
ATOM 749 O O . ALA A 1 104 ? -11.157 3.509 15.782 1.00 96.25 104 ALA A O 1
ATOM 750 N N . ILE A 1 105 ? -9.213 2.451 15.419 1.00 97.31 105 ILE A N 1
ATOM 751 C CA . ILE A 1 105 ? -9.621 1.889 14.127 1.00 97.31 105 ILE A CA 1
ATOM 752 C C . ILE A 1 105 ? -10.566 0.709 14.361 1.00 97.31 105 ILE A C 1
ATOM 754 O O . ILE A 1 105 ? -10.220 -0.276 15.014 1.00 97.31 105 ILE A O 1
ATOM 758 N N . ALA A 1 106 ? -11.739 0.768 13.740 1.00 97.50 106 ALA A N 1
ATOM 759 C CA . ALA A 1 106 ? -12.748 -0.278 13.783 1.00 97.50 106 ALA A CA 1
ATOM 760 C C . ALA A 1 106 ? -13.418 -0.453 12.412 1.00 97.50 106 ALA A C 1
ATOM 762 O O . ALA A 1 106 ? -13.144 0.266 11.447 1.00 97.50 106 ALA A O 1
ATOM 763 N N . ASP A 1 107 ? -14.319 -1.427 12.314 1.00 98.38 107 ASP A N 1
ATOM 764 C CA . ASP A 1 107 ? -15.154 -1.597 11.130 1.00 98.38 107 ASP A CA 1
ATOM 765 C C . ASP A 1 107 ? -15.956 -0.314 10.864 1.00 98.38 107 ASP A C 1
ATOM 767 O O . ASP A 1 107 ? -16.612 0.232 11.748 1.00 98.38 107 ASP A O 1
ATOM 771 N N . GLY A 1 108 ? -15.898 0.177 9.627 1.00 97.75 108 GLY A N 1
ATOM 772 C CA . GLY A 1 108 ? -16.545 1.422 9.223 1.00 97.75 108 GLY A CA 1
ATOM 773 C C . GLY A 1 108 ? -15.674 2.676 9.320 1.00 97.75 108 GLY A C 1
ATOM 774 O O . GLY A 1 108 ? -16.047 3.667 8.686 1.00 97.75 108 GLY A O 1
ATOM 775 N N . SER A 1 109 ? -14.521 2.635 10.005 1.00 97.81 109 SER A N 1
ATOM 776 C CA . SER A 1 109 ? -13.588 3.770 10.078 1.00 97.81 109 SER A CA 1
ATOM 777 C C . SER A 1 109 ? -13.159 4.236 8.686 1.00 97.81 109 SER A C 1
ATOM 779 O O . SER A 1 109 ? -12.857 3.423 7.801 1.00 97.81 109 SER A O 1
ATOM 781 N N . GLU A 1 110 ? -13.128 5.552 8.494 1.00 97.81 110 GLU A N 1
ATOM 782 C CA . GLU A 1 110 ? -12.600 6.184 7.286 1.00 97.81 110 GLU A CA 1
ATOM 783 C C . GLU A 1 110 ? -11.100 6.389 7.437 1.00 97.81 110 GLU A C 1
ATOM 785 O O . GLU A 1 110 ? -10.623 6.894 8.451 1.00 97.81 110 GLU A O 1
ATOM 790 N N . VAL A 1 111 ? -10.350 5.936 6.438 1.00 97.81 111 VAL A N 1
ATOM 791 C CA . VAL A 1 111 ? -8.892 5.884 6.498 1.00 97.81 111 VAL A CA 1
ATOM 792 C C . VAL A 1 111 ? -8.277 6.195 5.143 1.00 97.81 111 VAL A C 1
ATOM 794 O O . VAL A 1 111 ? -8.899 6.020 4.092 1.00 97.81 111 VAL A O 1
ATOM 797 N N . ILE A 1 112 ? -7.008 6.582 5.164 1.00 97.75 112 ILE A N 1
ATOM 798 C CA . ILE A 1 112 ? -6.163 6.667 3.978 1.00 97.75 112 ILE A CA 1
ATOM 799 C C . ILE A 1 112 ? -5.116 5.561 4.077 1.00 97.75 112 ILE A C 1
ATOM 801 O O . ILE A 1 112 ? -4.324 5.511 5.018 1.00 97.75 112 ILE A O 1
ATOM 805 N N . ALA A 1 113 ? -5.103 4.665 3.093 1.00 98.00 113 ALA A N 1
ATOM 806 C CA . ALA A 1 113 ? -4.066 3.655 2.971 1.00 98.00 113 ALA A CA 1
ATOM 807 C C . ALA A 1 113 ? -2.860 4.230 2.219 1.00 98.00 113 ALA A C 1
ATOM 809 O O . ALA A 1 113 ? -2.937 4.560 1.032 1.00 98.00 113 ALA A O 1
ATOM 810 N N . LEU A 1 114 ? -1.739 4.341 2.921 1.00 98.38 114 LEU A N 1
ATOM 811 C CA . LEU A 1 114 ? -0.492 4.903 2.428 1.00 98.38 114 LEU A CA 1
ATOM 812 C C . LEU A 1 114 ? 0.459 3.782 2.007 1.00 98.38 114 LEU A C 1
ATOM 814 O O . LEU A 1 114 ? 0.789 2.901 2.802 1.00 98.38 114 LEU A O 1
ATOM 818 N N . ILE A 1 115 ? 0.945 3.830 0.766 1.00 98.62 115 ILE A N 1
ATOM 819 C CA . ILE A 1 115 ? 1.966 2.901 0.263 1.00 98.62 115 ILE A CA 1
ATOM 820 C C . ILE A 1 115 ? 3.086 3.718 -0.374 1.00 98.62 115 ILE A C 1
ATOM 822 O O . ILE A 1 115 ? 2.887 4.479 -1.326 1.00 98.62 115 ILE A O 1
ATOM 826 N N . LYS A 1 116 ? 4.310 3.560 0.130 1.00 98.00 116 LYS A N 1
ATOM 827 C CA . LYS A 1 116 ? 5.479 4.190 -0.489 1.00 98.00 116 LYS A CA 1
ATOM 828 C C . LYS A 1 116 ? 5.737 3.554 -1.859 1.00 98.00 116 LYS A C 1
ATOM 830 O O . LYS A 1 116 ? 5.645 2.341 -1.998 1.00 98.00 116 LYS A O 1
ATOM 835 N N . ALA A 1 117 ? 6.114 4.345 -2.864 1.00 97.94 117 ALA A N 1
ATOM 836 C CA . ALA A 1 117 ? 6.335 3.833 -4.223 1.00 97.94 117 ALA A CA 1
ATOM 837 C C . ALA A 1 117 ? 7.421 2.739 -4.305 1.00 97.94 117 ALA A C 1
ATOM 839 O O . ALA A 1 117 ? 7.363 1.867 -5.168 1.00 97.94 117 ALA A O 1
ATOM 840 N N . SER A 1 118 ? 8.390 2.762 -3.385 1.00 96.88 118 SER A N 1
ATOM 841 C CA . SER A 1 118 ? 9.436 1.740 -3.249 1.00 96.88 118 SER A CA 1
ATOM 842 C C . SER A 1 118 ? 8.950 0.422 -2.634 1.00 96.88 118 SER A C 1
ATOM 844 O O . SER A 1 118 ? 9.697 -0.548 -2.606 1.00 96.88 118 SER A O 1
ATOM 846 N N . ASN A 1 119 ? 7.724 0.380 -2.110 1.00 98.06 119 ASN A N 1
ATOM 847 C CA . ASN A 1 119 ? 7.139 -0.769 -1.421 1.00 98.06 119 ASN A CA 1
ATOM 848 C C . ASN A 1 119 ? 6.044 -1.421 -2.279 1.00 98.06 119 ASN A C 1
ATOM 850 O O . ASN A 1 119 ? 4.992 -1.832 -1.792 1.00 98.06 119 ASN A O 1
ATOM 854 N N . VAL A 1 120 ? 6.296 -1.489 -3.582 1.00 98.19 120 VAL A N 1
ATOM 855 C CA . VAL A 1 120 ? 5.454 -2.163 -4.566 1.00 98.19 120 VAL A CA 1
ATOM 856 C C . VAL A 1 120 ? 6.386 -2.987 -5.445 1.00 98.19 120 VAL A C 1
ATOM 858 O O . VAL A 1 120 ? 7.351 -2.457 -5.990 1.00 98.19 120 VAL A O 1
ATOM 861 N N . ILE A 1 121 ? 6.116 -4.283 -5.568 1.00 98.12 121 ILE A N 1
ATOM 862 C CA . ILE A 1 121 ? 6.854 -5.172 -6.469 1.00 98.12 121 ILE A CA 1
ATOM 863 C C . ILE A 1 121 ? 6.039 -5.342 -7.747 1.00 98.12 121 ILE A C 1
ATOM 865 O O . ILE A 1 121 ? 4.825 -5.530 -7.685 1.00 98.12 121 ILE A O 1
ATOM 869 N N . LEU A 1 122 ? 6.708 -5.306 -8.899 1.00 97.94 122 LEU A N 1
ATOM 870 C CA . LEU A 1 122 ? 6.087 -5.582 -10.190 1.00 97.94 122 LEU A CA 1
ATOM 871 C C . LEU A 1 122 ? 6.428 -6.980 -10.692 1.00 97.94 122 LEU A C 1
ATOM 873 O O . LEU A 1 122 ? 7.568 -7.432 -10.588 1.00 97.94 122 LEU A O 1
ATOM 877 N N . ALA A 1 123 ? 5.440 -7.620 -11.305 1.00 97.81 123 ALA A N 1
ATOM 878 C CA . ALA A 1 123 ? 5.603 -8.838 -12.082 1.00 97.81 123 ALA A CA 1
ATOM 879 C C . ALA A 1 123 ? 4.912 -8.688 -13.442 1.00 97.81 123 ALA A C 1
ATOM 881 O O . ALA A 1 123 ? 3.888 -8.017 -13.565 1.00 97.81 123 ALA A O 1
ATOM 882 N N . THR A 1 124 ? 5.448 -9.330 -14.473 1.00 97.12 124 THR A N 1
ATOM 883 C CA . THR A 1 124 ? 4.832 -9.425 -15.803 1.00 97.12 124 THR A CA 1
ATOM 884 C C . THR A 1 124 ? 4.734 -10.894 -16.205 1.00 97.12 124 THR A C 1
ATOM 886 O O . THR A 1 124 ? 5.456 -11.740 -15.671 1.00 97.12 124 THR A O 1
ATOM 889 N N . LYS A 1 125 ? 3.811 -11.228 -17.115 1.00 90.44 125 LYS A N 1
ATOM 890 C CA . LYS A 1 125 ? 3.821 -12.557 -17.743 1.00 90.44 125 LYS A CA 1
ATOM 891 C C . LYS A 1 125 ? 5.105 -12.696 -18.568 1.00 90.44 125 LYS A C 1
ATOM 893 O O . LYS A 1 125 ? 5.516 -11.724 -19.203 1.00 90.44 125 LYS A O 1
ATOM 898 N N . LYS A 1 126 ? 5.718 -13.880 -18.493 1.00 77.50 126 LYS A N 1
ATOM 899 C CA . LYS A 1 126 ? 6.847 -14.255 -19.350 1.00 77.50 126 LYS A CA 1
ATOM 900 C C . LYS A 1 126 ? 6.426 -14.267 -20.813 1.00 77.50 126 LYS A C 1
ATOM 902 O O . LYS A 1 126 ? 5.261 -14.650 -21.065 1.00 77.50 126 LYS A O 1
#

Foldseek 3Di:
DDDPFKDWDWDQDPLRDIAIAIDGPVVCVVLVDDPPADKDKDFDQQQWDKDAPPDPDDDPFPAKFKWFFAAWDDDPFWIWTWTAGPSGDIDIHIGGPVVCVVVVDGGGGIIITGGHNHRIDMHHDD

Sequence (126 aa):
MEGAVNNEVVLKLDSGDLLTTVITKASSSSLGLAPGKTAIALVKAPWVIIASADSDLNFSARNQLAGKVKKVVKGAVNSMVHIKTSNGLTLTSSITNESLDEMAIADGSEVIALIKASNVILATKK

Mean predicted aligned error: 3.1 Å

Organism: NCBI:txid1109412

Nearest PDB structures (foldseek):
  1h9m-assembly1_A  TM=9.505E-01  e=9.363E-12  Azotobacter vinelandii
  1h9s-assembly1_B  TM=9.156E-01  e=4.517E-09  Escherichia coli
  1b9n-assembly1_B  TM=9.068E-01  e=3.855E-09  Escherichia coli
  1o7l-assembly2_D  TM=8.943E-01  e=7.660E-09  Escherichia coli
  1gut-assembly1_C  TM=9.445E-01  e=7.499E-05  Clostridium pasteurianum

pLDDT: mean 95.96, std 3.84, range [77.5, 98.62]

InterPro domains:
  IPR004606 Molybdenum-pterin binding domain [PS51866] (1-52)
  IPR004606 Molybdenum-pterin binding domain [PS51866] (58-124)
  IPR004606 Molybdenum-pterin binding domain [TIGR00638] (59-124)
  IPR005116 Transport-associated OB, type 1 [PF03459] (4-50)
  IPR005116 Transport-associated OB, type 1 [PF03459] (60-122)
  IPR008995 Molybdate/tungstate binding, C-terminal [SSF50331] (6-122)
  IPR051815 Molybdate-responsive transcriptional regulator [PTHR30432] (55-119)

Radius of gyration: 15.66 Å; Cα contacts (8 Å, |Δi|>4): 247; chains: 1; bounding box: 36×32×42 Å

Secondary structure (DSSP, 8-state):
---SSEEEEEEE-TTS-EEEEEEEHHHHHHTT--TT---EEE--GGG-EEEETT-------SEEEEEEEEEEEE-SSEEEEEEEETT--EEEEEEEHHHHHHTT--TT-EEEEEE-GGG-EEE---

Solvent-accessible surface area (backbone atoms only — not comparable to full-atom values): 7090 Å² total; per-residue (Å²): 87,88,49,98,59,43,24,45,46,78,41,76,44,96,51,66,48,73,46,48,28,45,45,44,44,67,56,40,61,73,60,63,68,50,95,91,60,78,67,46,80,49,68,59,33,73,46,34,43,81,42,63,62,82,60,90,73,87,71,87,43,71,22,70,45,51,28,32,30,72,42,69,48,80,55,97,61,42,23,42,39,34,32,34,30,81,58,61,46,74,50,48,26,45,44,45,46,63,59,36,61,77,67,66,62,49,67,66,36,59,28,25,41,30,28,45,22,75,54,45,47,80,47,53,85,130